Protein AF-A0A354UNT5-F1 (afdb_monomer_lite)

Foldseek 3Di:
DKWFFADADPQWTWTADPRDTDTAHEDPVLCPDPNRDFGGWTFDDDPRYTDGTDDFLFADVVVGHTNAQEDEAEAEPVVHDPVVVVVVVCCSCVVRVHHYDYHYPPPVPD

Structure (mmCIF, N/CA/C/O backbone):
data_AF-A0A354UNT5-F1
#
_entry.id   AF-A0A354UNT5-F1
#
loop_
_atom_site.group_PDB
_atom_site.id
_atom_site.type_symbol
_atom_site.label_atom_id
_atom_site.label_alt_id
_atom_site.label_comp_id
_atom_site.label_asym_id
_atom_site.label_entity_id
_atom_site.label_seq_id
_atom_site.pdbx_PDB_ins_code
_atom_site.Cartn_x
_atom_site.Cartn_y
_atom_site.Cartn_z
_atom_site.occupancy
_atom_site.B_iso_or_equiv
_atom_site.auth_seq_id
_atom_site.auth_comp_id
_atom_site.auth_asym_id
_atom_site.auth_atom_id
_atom_site.pdbx_PDB_model_num
ATOM 1 N N . MET A 1 1 ? -20.034 -1.924 11.633 1.00 88.25 1 MET A N 1
ATOM 2 C CA . MET A 1 1 ? -19.776 -2.170 10.201 1.00 88.25 1 MET A CA 1
ATOM 3 C C . MET A 1 1 ? -18.277 -2.128 9.944 1.00 88.25 1 MET A C 1
ATOM 5 O O . MET A 1 1 ? -17.639 -1.169 10.365 1.00 88.25 1 MET A O 1
ATOM 9 N N . LYS A 1 2 ? -17.720 -3.130 9.251 1.00 93.19 2 LYS A N 1
ATOM 10 C CA . LYS A 1 2 ? -16.297 -3.154 8.882 1.00 93.19 2 LYS A CA 1
ATOM 11 C C . LYS A 1 2 ? -16.055 -2.343 7.606 1.00 93.19 2 LYS A C 1
ATOM 13 O O . LYS A 1 2 ? -16.722 -2.585 6.602 1.00 93.19 2 LYS A O 1
ATOM 18 N N . CYS A 1 3 ? -15.091 -1.428 7.647 1.00 95.00 3 CYS A N 1
ATOM 19 C CA . CYS A 1 3 ? -14.726 -0.552 6.531 1.00 95.00 3 CYS A CA 1
ATOM 20 C C . CYS A 1 3 ? -13.201 -0.430 6.399 1.00 95.00 3 CYS A C 1
ATOM 22 O O . CYS A 1 3 ? -12.462 -0.832 7.299 1.00 95.00 3 CYS A O 1
ATOM 24 N N . VAL A 1 4 ? -12.733 0.164 5.300 1.00 96.12 4 VAL A N 1
ATOM 25 C CA . VAL A 1 4 ? -11.311 0.472 5.067 1.00 96.12 4 VAL A CA 1
ATOM 26 C C . VAL A 1 4 ? -11.115 1.976 4.961 1.00 96.12 4 VAL A C 1
ATOM 28 O O . VAL A 1 4 ? -11.888 2.654 4.291 1.00 96.12 4 VAL A O 1
ATOM 31 N N . VAL A 1 5 ? -10.078 2.509 5.599 1.00 95.69 5 VAL A N 1
ATOM 32 C CA . VAL A 1 5 ? -9.720 3.929 5.495 1.00 95.69 5 VAL A CA 1
ATOM 33 C C . VAL A 1 5 ? -9.019 4.194 4.163 1.00 95.69 5 VAL A C 1
ATOM 35 O O . VAL A 1 5 ? -7.940 3.660 3.917 1.00 95.69 5 VAL A O 1
ATOM 38 N N . THR A 1 6 ? -9.591 5.047 3.315 1.00 95.50 6 THR A N 1
ATOM 39 C CA . THR A 1 6 ? -9.042 5.380 1.988 1.00 95.50 6 THR A CA 1
ATOM 40 C C . THR A 1 6 ? -8.291 6.712 1.966 1.00 95.50 6 THR A C 1
ATOM 42 O O . THR A 1 6 ? -7.381 6.884 1.160 1.00 95.50 6 THR A O 1
ATOM 45 N N . ALA A 1 7 ? -8.602 7.634 2.882 1.00 93.38 7 ALA A N 1
ATOM 46 C CA . ALA A 1 7 ? -7.906 8.915 3.015 1.00 93.38 7 ALA A CA 1
ATOM 47 C C . ALA A 1 7 ? -7.988 9.477 4.443 1.00 93.38 7 ALA A C 1
ATOM 49 O O . ALA A 1 7 ? -8.887 9.139 5.218 1.00 93.38 7 ALA A O 1
ATOM 50 N N . VAL A 1 8 ? -7.059 10.376 4.781 1.00 90.50 8 VAL A N 1
ATOM 51 C CA . VAL A 1 8 ? -7.047 11.125 6.047 1.00 90.50 8 VAL A CA 1
ATOM 52 C C . VAL A 1 8 ? -6.892 12.607 5.735 1.00 90.50 8 VAL A C 1
ATOM 54 O O . VAL A 1 8 ? -5.862 13.028 5.216 1.00 90.50 8 VAL A O 1
ATOM 57 N N . GLU A 1 9 ? -7.905 13.402 6.069 1.00 89.25 9 GLU A N 1
ATOM 58 C CA . GLU A 1 9 ? -7.984 14.818 5.701 1.00 89.25 9 GLU A CA 1
ATOM 59 C C . GLU A 1 9 ? -8.495 15.639 6.886 1.00 89.25 9 GLU A C 1
ATOM 61 O O . GLU A 1 9 ? -9.569 15.372 7.426 1.00 89.25 9 GLU A O 1
ATOM 66 N N . GLY A 1 10 ? -7.724 16.637 7.333 1.00 81.38 10 GLY A N 1
ATOM 67 C CA . GLY A 1 10 ? -8.165 17.571 8.380 1.00 81.38 10 GLY A CA 1
ATOM 68 C C . GLY A 1 10 ? -8.630 16.909 9.690 1.00 81.38 10 GLY A C 1
ATOM 69 O O . GLY A 1 10 ? -9.520 17.429 10.359 1.00 81.38 10 GLY A O 1
ATOM 70 N N . GLY A 1 11 ? -8.089 15.736 10.044 1.00 81.12 11 GLY A N 1
ATOM 71 C CA . GLY A 1 11 ? -8.491 14.974 11.237 1.00 81.12 11 GLY A CA 1
ATOM 72 C C . GLY A 1 11 ? -9.807 14.190 11.102 1.00 81.12 11 GLY A C 1
ATOM 73 O O . GLY A 1 11 ? -10.291 13.635 12.098 1.00 81.12 11 GLY A O 1
ATOM 74 N N . LYS A 1 12 ? -10.377 14.137 9.892 1.00 88.50 12 LYS A N 1
ATOM 75 C CA . LYS A 1 12 ? -11.442 13.216 9.482 1.00 88.50 12 LYS A CA 1
ATOM 76 C C . LYS A 1 12 ? -10.855 12.076 8.651 1.00 88.50 12 LYS A C 1
ATOM 78 O O . LYS A 1 12 ? -9.780 12.199 8.064 1.00 88.50 12 LYS A O 1
ATOM 83 N N . TYR A 1 13 ? -11.587 10.972 8.605 1.00 92.94 13 TYR A N 1
ATOM 84 C CA . TYR A 1 13 ? -11.182 9.752 7.919 1.00 92.94 13 TYR A CA 1
ATOM 85 C C . TYR A 1 13 ? -12.199 9.445 6.833 1.00 92.94 13 TYR A C 1
ATOM 87 O O . TYR A 1 13 ? -13.394 9.371 7.122 1.00 92.94 13 TYR A O 1
ATOM 95 N N . LYS A 1 14 ? -11.737 9.279 5.597 1.00 94.81 14 LYS A N 1
ATOM 96 C CA . LYS A 1 14 ? -12.566 8.750 4.518 1.00 94.81 14 LYS A CA 1
ATOM 97 C C . LYS A 1 14 ? -12.553 7.233 4.621 1.00 94.81 14 LYS A C 1
ATOM 99 O O . LYS A 1 14 ? -11.475 6.643 4.697 1.00 94.81 14 LYS A O 1
ATOM 104 N N . VAL A 1 15 ? -13.726 6.619 4.678 1.00 95.12 15 VAL A N 1
ATOM 105 C CA . VAL A 1 15 ? -13.889 5.172 4.845 1.00 95.12 15 VAL A CA 1
ATOM 106 C C . VAL A 1 15 ? -14.754 4.612 3.727 1.00 95.12 15 VAL A C 1
ATOM 108 O O . VAL A 1 15 ? -15.757 5.223 3.370 1.00 95.12 15 VAL A O 1
ATOM 111 N N . LEU A 1 16 ? -14.366 3.451 3.205 1.00 95.31 16 LEU A N 1
ATOM 112 C CA . LEU A 1 16 ? -15.097 2.680 2.206 1.00 95.31 16 LEU A CA 1
ATOM 113 C C . LEU A 1 16 ? -15.702 1.437 2.871 1.00 95.31 16 LEU A C 1
ATOM 115 O O . LEU A 1 16 ? -14.970 0.608 3.421 1.00 95.31 16 LEU A O 1
ATOM 119 N N . GLY A 1 17 ? -17.027 1.301 2.814 1.00 88.38 17 GLY A N 1
ATOM 120 C CA . GLY A 1 17 ? -17.766 0.145 3.330 1.00 88.38 17 GLY A CA 1
ATOM 121 C C . GLY A 1 17 ? -19.000 -0.136 2.479 1.00 88.38 17 GLY A C 1
ATOM 122 O O . GLY A 1 17 ? -19.707 0.788 2.102 1.00 88.38 17 GLY A O 1
ATOM 123 N N . CYS A 1 18 ? -19.249 -1.403 2.131 1.00 77.62 18 CYS A N 1
ATOM 124 C CA . CYS A 1 18 ? -20.357 -1.808 1.245 1.00 77.62 18 CYS A CA 1
ATOM 125 C C . CYS A 1 18 ? -20.448 -1.039 -0.095 1.00 77.62 18 CYS A C 1
ATOM 127 O O . CYS A 1 18 ? -21.518 -0.967 -0.686 1.00 77.62 18 CYS A O 1
ATOM 129 N N . GLY A 1 19 ? -19.327 -0.505 -0.595 1.00 81.50 19 GLY A N 1
ATOM 130 C CA . GLY A 1 19 ? -19.262 0.233 -1.862 1.00 81.50 19 GLY A CA 1
ATOM 131 C C . GLY A 1 19 ? -19.519 1.739 -1.752 1.00 81.50 19 GLY A C 1
ATOM 132 O O . GLY A 1 19 ? -19.391 2.434 -2.755 1.00 81.50 19 GLY A O 1
ATOM 133 N N . GLU A 1 20 ? -19.819 2.255 -0.560 1.00 85.94 20 GLU A N 1
ATOM 134 C CA . GLU A 1 20 ? -20.016 3.686 -0.324 1.00 85.94 20 GLU A CA 1
ATOM 135 C C . GLU A 1 20 ? -18.822 4.296 0.413 1.00 85.94 20 GLU A C 1
ATOM 137 O O . GLU A 1 20 ? -18.261 3.694 1.335 1.00 85.94 20 GLU A O 1
ATOM 142 N N . GLU A 1 21 ? -18.443 5.512 0.012 1.00 89.81 21 GLU A N 1
ATOM 143 C CA . GLU A 1 21 ? -17.429 6.302 0.702 1.00 89.81 21 GLU A CA 1
ATOM 144 C C . GLU A 1 21 ? -18.071 7.415 1.525 1.00 89.81 21 GLU A C 1
ATOM 146 O O . GLU A 1 21 ? -18.864 8.209 1.019 1.00 89.81 21 GLU A O 1
ATOM 151 N N . LEU A 1 22 ? -17.664 7.529 2.787 1.00 90.31 22 LEU A N 1
ATOM 152 C CA . LEU A 1 22 ? -18.109 8.602 3.668 1.00 90.31 22 LEU A CA 1
ATOM 153 C C . LEU A 1 22 ? -16.957 9.157 4.504 1.00 90.31 22 LEU A C 1
ATOM 155 O O . LEU A 1 22 ? -15.987 8.466 4.811 1.00 90.31 22 LEU A O 1
ATOM 159 N N . PHE A 1 23 ? -17.073 10.425 4.892 1.00 91.81 23 PHE A N 1
ATOM 160 C CA . PHE A 1 23 ? -16.158 11.040 5.847 1.00 91.81 23 PHE A CA 1
ATOM 161 C C . PHE A 1 23 ? -16.698 10.897 7.262 1.00 91.81 23 PHE A C 1
ATOM 163 O O . PHE A 1 23 ? -17.796 11.357 7.572 1.00 91.81 23 PHE A O 1
ATOM 170 N N . VAL A 1 24 ? -15.886 10.315 8.136 1.00 91.94 24 VAL A N 1
ATOM 171 C CA . VAL A 1 24 ? -16.244 10.032 9.524 1.00 91.94 24 VAL A CA 1
ATOM 172 C C . VAL A 1 24 ? -15.223 10.606 10.489 1.00 91.94 24 VAL A C 1
ATOM 174 O O . VAL A 1 24 ? -14.080 10.923 10.146 1.00 91.94 24 VAL A O 1
ATOM 177 N N . SER A 1 25 ? -15.653 10.745 11.738 1.00 90.81 25 SER A N 1
ATOM 178 C CA . SER A 1 25 ? -14.751 11.027 12.848 1.00 90.81 25 SER A CA 1
ATOM 179 C C . SER A 1 25 ? -14.361 9.728 13.558 1.00 90.81 25 SER A C 1
ATOM 181 O O . SER A 1 25 ? -14.903 8.662 13.278 1.00 90.81 25 SER A O 1
ATOM 183 N N . ALA A 1 26 ? -13.415 9.808 14.488 1.00 89.19 26 ALA A N 1
ATOM 184 C CA . ALA A 1 26 ? -13.044 8.696 15.359 1.00 89.19 26 ALA A CA 1
ATOM 185 C C . ALA A 1 26 ? -13.236 9.082 16.826 1.00 89.19 26 ALA A C 1
ATOM 187 O O . ALA A 1 26 ? -13.155 10.268 17.171 1.00 89.19 26 ALA A O 1
ATOM 188 N N . LYS A 1 27 ? -13.427 8.088 17.700 1.00 84.81 27 LYS A N 1
ATOM 189 C CA . LYS A 1 27 ? -13.418 8.314 19.152 1.00 84.81 27 LYS A CA 1
ATOM 190 C C . LYS A 1 27 ? -12.098 8.963 19.589 1.00 84.81 27 LYS A C 1
ATOM 192 O O . LYS A 1 27 ? -11.030 8.644 19.068 1.00 84.81 27 LYS A O 1
ATOM 197 N N . GLY A 1 28 ? -12.165 9.891 20.548 1.00 77.44 28 GLY A N 1
ATOM 198 C CA . GLY A 1 28 ? -11.023 10.735 20.934 1.00 77.44 28 GLY A CA 1
ATOM 199 C C . GLY A 1 28 ? -9.775 9.950 21.350 1.00 77.44 28 GLY A C 1
ATOM 200 O O . GLY A 1 28 ? -8.665 10.305 20.967 1.00 77.44 28 GLY A O 1
ATOM 201 N N . ASN A 1 29 ? -9.950 8.822 22.039 1.00 79.56 29 ASN A N 1
ATOM 202 C CA . ASN A 1 29 ? -8.851 7.936 22.432 1.00 79.56 29 ASN A CA 1
ATOM 203 C C . ASN A 1 29 ? -8.102 7.316 21.234 1.00 79.56 29 ASN A C 1
ATOM 205 O O . ASN A 1 29 ? -6.896 7.105 21.325 1.00 79.56 29 ASN A O 1
ATOM 209 N N . LEU A 1 30 ? -8.777 7.059 20.108 1.00 79.00 30 LEU A N 1
ATOM 210 C CA . LEU A 1 30 ? -8.156 6.550 18.878 1.00 79.00 30 LEU A CA 1
ATOM 211 C C . LEU A 1 30 ? -7.376 7.628 18.118 1.00 79.00 30 LEU A C 1
ATOM 213 O O . LEU A 1 30 ? -6.460 7.304 17.369 1.00 79.00 30 LEU A O 1
ATOM 217 N N . LYS A 1 31 ? -7.705 8.908 18.326 1.00 71.31 31 LYS A N 1
ATOM 218 C CA . LYS A 1 31 ? -6.978 10.033 17.718 1.00 71.31 31 LYS A CA 1
ATOM 219 C C . LYS A 1 31 ? -5.635 10.316 18.400 1.00 71.31 31 LYS A C 1
ATOM 221 O O . LYS A 1 31 ? -4.745 10.860 17.762 1.00 71.31 31 LYS A O 1
ATOM 226 N N . ILE A 1 32 ? -5.512 9.980 19.687 1.00 66.06 32 ILE A N 1
ATOM 227 C CA . ILE A 1 32 ? -4.387 10.387 20.549 1.00 66.06 32 ILE A CA 1
ATOM 228 C C . ILE A 1 32 ? -3.356 9.259 20.731 1.00 66.06 32 ILE A C 1
ATOM 230 O O . ILE A 1 32 ? -2.194 9.524 21.028 1.00 66.06 32 ILE A O 1
ATOM 234 N N . LYS A 1 33 ? -3.748 7.990 20.556 1.00 67.56 33 LYS A N 1
ATOM 235 C CA . LYS A 1 33 ? -2.828 6.854 20.722 1.00 67.56 33 LYS A CA 1
ATOM 236 C C . LYS A 1 33 ? -1.665 6.897 19.716 1.00 67.56 33 LYS A C 1
ATOM 238 O O . LYS A 1 33 ? -1.854 7.233 18.547 1.00 67.56 33 LYS A O 1
ATOM 243 N N . ASN A 1 34 ? -0.481 6.468 20.177 1.00 47.75 34 ASN A N 1
ATOM 244 C CA . ASN A 1 34 ? 0.704 6.163 19.361 1.00 47.75 34 ASN A CA 1
ATOM 245 C C . ASN A 1 34 ? 0.365 5.043 18.362 1.00 47.75 34 ASN A C 1
ATOM 247 O O . ASN A 1 34 ? 0.548 3.863 18.638 1.00 47.75 34 ASN A O 1
ATOM 251 N N . GLY A 1 35 ? -0.239 5.424 17.241 1.00 57.97 35 GLY A N 1
ATOM 252 C CA . GLY A 1 35 ? -0.898 4.502 16.316 1.00 57.97 35 GLY A CA 1
ATOM 253 C C . GLY A 1 35 ? -2.165 5.093 15.703 1.00 57.97 35 GLY A C 1
ATOM 254 O O . GLY A 1 35 ? -3.112 4.349 15.474 1.00 57.97 35 GLY A O 1
ATOM 255 N N . ALA A 1 36 ? -2.192 6.414 15.469 1.00 82.75 36 ALA A N 1
ATOM 256 C CA . ALA A 1 36 ? -3.296 7.101 14.803 1.00 82.75 36 ALA A CA 1
ATOM 257 C C . ALA A 1 36 ? -3.749 6.329 13.557 1.00 82.75 36 ALA A C 1
ATOM 259 O O . ALA A 1 36 ? -2.916 5.734 12.868 1.00 82.75 36 ALA A O 1
ATOM 260 N N . ILE A 1 37 ? -5.052 6.364 13.288 1.00 90.88 37 ILE A N 1
ATOM 261 C CA . ILE A 1 37 ? -5.678 5.718 12.133 1.00 90.88 37 ILE A CA 1
ATOM 262 C C . ILE A 1 37 ? -4.954 6.150 10.850 1.00 90.88 37 ILE A C 1
ATOM 264 O O . ILE A 1 37 ? -4.715 7.342 10.627 1.00 90.88 37 ILE A O 1
ATOM 268 N N . LYS A 1 38 ? -4.570 5.174 10.031 1.00 93.06 38 LYS A N 1
ATOM 269 C CA . LYS A 1 38 ? -3.813 5.343 8.789 1.00 93.06 38 LYS A CA 1
ATOM 270 C C . LYS A 1 38 ? -4.644 4.916 7.592 1.00 93.06 38 LYS A C 1
ATOM 272 O O . LYS A 1 38 ? -5.605 4.164 7.718 1.00 93.06 38 LYS A O 1
ATOM 277 N N . VAL A 1 39 ? -4.236 5.377 6.415 1.00 94.69 39 VAL A N 1
ATOM 278 C CA . VAL A 1 39 ? -4.760 4.844 5.155 1.00 94.69 39 VAL A CA 1
ATOM 279 C C . VAL A 1 39 ? -4.467 3.344 5.093 1.00 94.69 39 VAL A C 1
ATOM 281 O O . VAL A 1 39 ? -3.386 2.906 5.489 1.00 94.69 39 VAL A O 1
ATOM 284 N N . GLY A 1 40 ? -5.446 2.572 4.630 1.00 95.75 40 GLY A N 1
ATOM 285 C CA . GLY A 1 40 ? -5.414 1.115 4.581 1.00 95.75 40 GLY A CA 1
ATOM 286 C C . GLY A 1 40 ? -5.811 0.427 5.888 1.00 95.75 40 GLY A C 1
ATOM 287 O O . GLY A 1 40 ? -5.971 -0.791 5.894 1.00 95.75 40 GLY A O 1
ATOM 288 N N . ASP A 1 41 ? -6.023 1.157 6.991 1.00 95.44 41 ASP A N 1
ATOM 289 C CA . ASP A 1 41 ? -6.539 0.538 8.213 1.00 95.44 41 ASP A CA 1
ATOM 290 C C . ASP A 1 41 ? -7.936 -0.040 7.976 1.00 95.44 41 ASP A C 1
ATOM 292 O O . ASP A 1 41 ? -8.843 0.636 7.482 1.00 95.44 41 ASP A O 1
ATOM 296 N N . GLU A 1 42 ? -8.111 -1.293 8.386 1.00 96.00 42 GLU A N 1
ATOM 297 C CA . GLU A 1 42 ? -9.429 -1.879 8.569 1.00 96.00 42 GLU A CA 1
ATOM 298 C C . GLU A 1 42 ? -9.992 -1.352 9.893 1.00 96.00 42 GLU A C 1
ATOM 300 O O . GLU A 1 42 ? -9.336 -1.420 10.938 1.00 96.00 42 GLU A O 1
ATOM 305 N N . VAL A 1 43 ? -11.216 -0.829 9.871 1.00 94.94 43 VAL A N 1
ATOM 306 C CA . VAL A 1 43 ? -11.836 -0.164 11.024 1.00 94.94 43 VAL A CA 1
ATOM 307 C C . VAL A 1 43 ? -13.264 -0.630 11.259 1.00 94.94 43 VAL A C 1
ATOM 309 O O . VAL A 1 43 ? -13.956 -1.063 10.337 1.00 94.94 43 VAL A O 1
ATOM 312 N N . GLU A 1 44 ? -13.710 -0.514 12.508 1.00 94.50 44 GLU A N 1
ATOM 313 C CA . GLU A 1 44 ? -15.105 -0.718 12.893 1.00 94.50 44 GLU A CA 1
ATOM 314 C C . GLU A 1 44 ? -15.823 0.629 12.997 1.00 94.50 44 GLU A C 1
ATOM 316 O O . GLU A 1 44 ? -15.360 1.547 13.682 1.00 94.50 44 GLU A O 1
ATOM 321 N N . LEU A 1 45 ? -16.977 0.726 12.344 1.00 92.88 45 LEU A N 1
ATOM 322 C CA . LEU A 1 45 ? -17.885 1.865 12.395 1.00 92.88 45 LEU A CA 1
ATOM 323 C C . LEU A 1 45 ? -19.160 1.541 13.164 1.00 92.88 45 LEU A C 1
ATOM 325 O O . LEU A 1 45 ? -19.842 0.560 12.864 1.00 92.88 45 LEU A O 1
ATOM 329 N N . SER A 1 46 ? -19.498 2.422 14.105 1.00 91.44 46 SER A N 1
ATOM 330 C CA . SER A 1 46 ? -20.785 2.469 14.806 1.00 91.44 46 SER A CA 1
ATOM 331 C C . SER A 1 46 ? -21.257 3.914 14.835 1.00 91.44 46 SER A C 1
ATOM 333 O O . SER A 1 46 ? -20.467 4.802 15.159 1.00 91.44 46 SER A O 1
ATOM 335 N N . ASP A 1 47 ? -22.518 4.151 14.477 1.00 89.25 47 ASP A N 1
ATOM 336 C CA . ASP A 1 47 ? -23.171 5.466 14.588 1.00 89.25 47 ASP A CA 1
ATOM 337 C C . ASP A 1 47 ? -22.388 6.611 13.911 1.00 89.25 47 ASP A C 1
ATOM 339 O O . ASP A 1 47 ? -22.274 7.718 14.433 1.00 89.25 47 ASP A O 1
ATOM 343 N N . GLY A 1 48 ? -21.786 6.330 12.747 1.00 87.19 48 GLY A N 1
ATOM 344 C CA . GLY A 1 48 ? -21.022 7.314 11.966 1.00 87.19 48 GLY A CA 1
ATOM 345 C C . GLY A 1 48 ? -19.646 7.678 12.542 1.00 87.19 48 GLY A C 1
ATOM 346 O O . GLY A 1 48 ? -19.037 8.664 12.115 1.00 87.19 48 GLY A O 1
ATOM 347 N N . VAL A 1 49 ? -19.135 6.902 13.503 1.00 91.56 49 VAL A N 1
ATOM 348 C CA . VAL A 1 49 ? -17.834 7.130 14.145 1.00 91.56 49 VAL A CA 1
ATOM 349 C C . VAL A 1 49 ? -16.995 5.853 14.135 1.00 91.56 49 VAL A C 1
ATOM 351 O O . VAL A 1 49 ? -17.493 4.757 14.390 1.00 91.56 49 VAL A O 1
ATOM 354 N N . ILE A 1 50 ? -15.692 5.992 13.884 1.00 93.06 50 ILE A N 1
ATOM 355 C CA . ILE A 1 50 ? -14.730 4.896 14.036 1.00 93.06 50 ILE A CA 1
ATOM 356 C C . ILE A 1 50 ? -14.579 4.571 15.523 1.00 93.06 50 ILE A C 1
ATOM 358 O O . ILE A 1 50 ? -14.175 5.421 16.330 1.00 93.06 50 ILE A O 1
ATOM 362 N N . THR A 1 51 ? -14.898 3.331 15.882 1.00 93.06 51 THR A N 1
ATOM 363 C CA . THR A 1 51 ? -14.889 2.836 17.263 1.00 93.06 51 THR A CA 1
ATOM 364 C C . THR A 1 51 ? -13.740 1.885 17.554 1.00 93.06 51 THR A C 1
ATOM 366 O O . THR A 1 51 ? -13.350 1.778 18.718 1.00 93.06 51 THR A O 1
ATOM 369 N N . ASN A 1 52 ? -13.174 1.249 16.526 1.00 92.38 52 ASN A N 1
ATOM 370 C CA . ASN A 1 52 ? -12.023 0.363 16.648 1.00 92.38 52 ASN A CA 1
ATOM 371 C C . ASN A 1 52 ? -11.166 0.360 15.372 1.00 92.38 52 ASN A C 1
ATOM 373 O O . ASN A 1 52 ? -11.667 0.644 14.284 1.00 92.38 52 ASN A O 1
ATOM 377 N N . VAL A 1 53 ? -9.893 -0.004 15.518 1.00 93.69 53 VAL A N 1
ATOM 378 C CA . VAL A 1 53 ? -8.961 -0.288 14.418 1.00 93.69 53 VAL A CA 1
ATOM 379 C C . VAL A 1 53 ? -8.515 -1.736 14.573 1.00 93.69 53 VAL A C 1
ATOM 381 O O . VAL A 1 53 ? -8.105 -2.133 15.664 1.00 93.69 53 VAL A O 1
ATOM 384 N N . TYR A 1 54 ? -8.639 -2.530 13.515 1.00 94.81 54 TYR A N 1
ATOM 385 C CA . TYR A 1 54 ? -8.218 -3.928 13.526 1.00 94.81 54 TYR A CA 1
ATOM 386 C C . TYR A 1 54 ? -6.687 -4.044 13.437 1.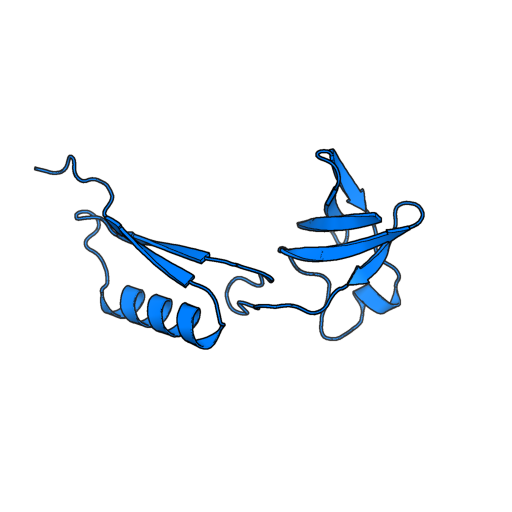00 94.81 54 TYR A C 1
ATOM 388 O O . TYR A 1 54 ? -5.992 -3.103 13.049 1.00 94.81 54 TYR A O 1
ATOM 396 N N . GLU A 1 55 ? -6.152 -5.203 13.824 1.00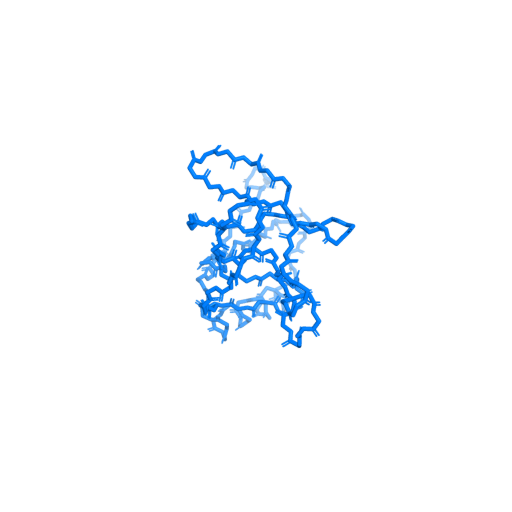 93.94 55 GLU A N 1
ATOM 397 C CA . GLU A 1 55 ? -4.716 -5.476 13.741 1.00 93.94 55 GLU A CA 1
ATOM 398 C C . GLU A 1 55 ? -4.213 -5.369 12.293 1.00 93.94 55 GLU A C 1
ATOM 400 O O . GLU A 1 55 ? -4.845 -5.857 11.354 1.00 93.94 55 GLU A O 1
ATOM 405 N N . ARG A 1 56 ? -3.065 -4.709 12.114 1.00 94.69 56 ARG A N 1
ATOM 406 C CA . ARG A 1 56 ? -2.457 -4.505 10.798 1.00 94.69 56 ARG A CA 1
ATOM 407 C C . ARG A 1 56 ? -1.679 -5.744 10.385 1.00 94.69 56 ARG A C 1
ATOM 409 O O . ARG A 1 56 ? -0.800 -6.185 11.117 1.00 94.69 56 ARG A O 1
ATOM 416 N N . LYS A 1 57 ? -1.925 -6.230 9.170 1.00 95.00 57 LYS A N 1
ATOM 417 C CA . LYS A 1 57 ? -1.131 -7.307 8.556 1.00 95.00 57 LYS A CA 1
ATOM 418 C C . LYS A 1 57 ? 0.248 -6.807 8.133 1.00 95.00 57 LYS A C 1
ATOM 420 O O . LYS A 1 57 ? 1.243 -7.497 8.309 1.00 95.00 57 LYS A O 1
ATOM 425 N N . THR A 1 58 ? 0.294 -5.597 7.578 1.00 95.50 58 THR A N 1
ATOM 426 C CA . THR A 1 58 ? 1.517 -4.928 7.122 1.00 95.50 58 THR A CA 1
ATOM 427 C C . THR A 1 58 ? 1.440 -3.438 7.452 1.00 95.50 58 THR A C 1
ATOM 429 O O . THR A 1 58 ? 0.352 -2.864 7.568 1.00 95.50 58 THR A O 1
ATOM 432 N N . PHE A 1 59 ? 2.589 -2.785 7.620 1.00 94.69 59 PHE A N 1
ATOM 433 C CA . PHE A 1 59 ? 2.647 -1.333 7.781 1.00 94.69 59 PHE A CA 1
ATOM 434 C C . PHE A 1 59 ? 3.918 -0.768 7.159 1.00 94.69 59 PHE A C 1
ATOM 436 O O . PHE A 1 59 ? 5.022 -1.129 7.556 1.00 94.69 59 PHE A O 1
ATOM 443 N N . PHE A 1 60 ? 3.748 0.150 6.212 1.00 93.88 60 PHE A N 1
ATOM 444 C CA . PHE A 1 60 ? 4.831 0.818 5.508 1.00 93.88 60 PHE A CA 1
ATOM 445 C C . PHE A 1 60 ? 5.051 2.211 6.104 1.00 93.88 60 PHE A C 1
ATOM 447 O O . PHE A 1 60 ? 4.330 3.148 5.752 1.00 93.88 60 PHE A O 1
ATOM 454 N N . PRO A 1 61 ? 6.051 2.401 6.983 1.00 89.56 61 PRO A N 1
ATOM 455 C CA . PRO A 1 61 ? 6.206 3.643 7.737 1.00 89.56 61 PRO A CA 1
ATOM 456 C C . PRO A 1 61 ? 6.592 4.836 6.855 1.00 89.56 61 PRO A C 1
ATOM 458 O O . PRO A 1 61 ? 6.184 5.957 7.140 1.00 89.56 61 PRO A O 1
ATOM 461 N N . ARG A 1 62 ? 7.336 4.605 5.763 1.00 85.81 62 ARG A N 1
ATOM 462 C CA . ARG A 1 62 ? 7.825 5.675 4.876 1.00 85.81 62 ARG A CA 1
ATOM 463 C C . ARG A 1 62 ? 6.707 6.358 4.083 1.00 85.81 62 ARG A C 1
ATOM 465 O O . ARG A 1 62 ? 6.761 7.565 3.888 1.00 85.81 62 ARG A O 1
ATOM 472 N N . ILE A 1 63 ? 5.716 5.589 3.638 1.00 86.38 63 ILE A N 1
ATOM 473 C CA . ILE A 1 63 ? 4.509 6.106 2.965 1.00 86.38 63 ILE A CA 1
ATOM 474 C C . ILE A 1 63 ? 3.337 6.279 3.935 1.00 86.38 63 ILE A C 1
ATOM 476 O O . ILE A 1 63 ? 2.350 6.921 3.595 1.00 86.38 63 ILE A O 1
ATOM 480 N N . ASN A 1 64 ? 3.465 5.746 5.155 1.00 89.62 64 ASN A N 1
ATOM 481 C CA . ASN A 1 64 ? 2.480 5.812 6.227 1.00 89.62 64 ASN A CA 1
ATOM 482 C C . ASN A 1 64 ? 1.131 5.151 5.851 1.00 89.62 64 ASN A C 1
ATOM 484 O O . ASN A 1 64 ? 0.062 5.706 6.108 1.00 89.62 64 ASN A O 1
ATOM 488 N N . VAL A 1 65 ? 1.200 3.946 5.269 1.00 93.81 65 VAL A N 1
ATOM 489 C CA . VAL A 1 65 ? 0.046 3.142 4.811 1.00 93.81 65 VAL A CA 1
ATOM 490 C C . VAL A 1 65 ? 0.084 1.742 5.434 1.00 93.81 65 VAL A C 1
ATOM 492 O O . VAL A 1 65 ? 1.155 1.145 5.566 1.00 93.81 65 VAL A O 1
ATOM 495 N N . ALA A 1 66 ? -1.076 1.227 5.837 1.00 95.44 66 ALA A N 1
ATOM 496 C CA . ALA A 1 66 ? -1.262 -0.103 6.416 1.00 95.44 66 ALA A CA 1
ATOM 497 C C . ALA A 1 66 ? -1.899 -1.088 5.420 1.00 95.44 66 ALA A C 1
ATOM 499 O O . ALA A 1 66 ? -2.494 -0.673 4.431 1.00 95.44 66 ALA A O 1
ATOM 500 N N . ASN A 1 67 ? -1.794 -2.387 5.713 1.00 96.12 67 ASN A N 1
ATOM 501 C CA . ASN A 1 67 ? -2.495 -3.476 5.017 1.00 96.12 67 ASN A CA 1
ATOM 502 C C . ASN A 1 67 ? -2.307 -3.484 3.491 1.00 96.12 67 ASN A C 1
ATOM 504 O O . ASN A 1 67 ? -3.239 -3.723 2.730 1.00 96.12 67 ASN A O 1
ATOM 508 N N . ILE A 1 68 ? -1.080 -3.234 3.041 1.00 95.25 68 ILE A N 1
ATOM 509 C CA . ILE A 1 68 ? -0.704 -3.381 1.637 1.00 95.25 68 ILE A CA 1
ATOM 510 C C . ILE A 1 68 ? -0.430 -4.859 1.353 1.00 95.25 68 ILE A C 1
ATOM 512 O O . ILE A 1 68 ? 0.558 -5.416 1.842 1.00 95.25 68 ILE A O 1
ATOM 516 N N . ASP A 1 69 ? -1.271 -5.473 0.521 1.00 95.06 69 ASP A N 1
ATOM 517 C CA . ASP A 1 69 ? -1.107 -6.863 0.078 1.00 95.06 69 ASP A CA 1
ATOM 518 C C . ASP A 1 69 ? 0.024 -7.018 -0.946 1.00 95.06 69 ASP A C 1
ATOM 520 O O . ASP A 1 69 ? 0.782 -7.991 -0.916 1.00 95.06 69 ASP A O 1
ATOM 524 N N . CYS A 1 70 ? 0.160 -6.046 -1.852 1.00 95.06 70 CYS A N 1
ATOM 525 C CA . CYS A 1 70 ? 1.198 -6.056 -2.871 1.00 95.06 70 CYS A CA 1
ATOM 526 C C . CYS A 1 70 ? 1.723 -4.666 -3.226 1.00 95.06 70 CYS A C 1
ATOM 528 O O . CYS A 1 70 ? 1.012 -3.666 -3.133 1.00 95.06 70 CYS A O 1
ATOM 530 N N . VAL A 1 71 ? 2.972 -4.627 -3.685 1.00 95.62 71 VAL A N 1
ATOM 531 C CA . VAL A 1 71 ? 3.631 -3.419 -4.185 1.00 95.62 71 VAL A CA 1
ATOM 532 C C . VAL A 1 71 ? 4.069 -3.671 -5.616 1.00 95.62 71 VAL A C 1
ATOM 534 O O . VAL A 1 71 ? 4.858 -4.578 -5.879 1.00 95.62 71 VAL A O 1
ATOM 537 N N . ASN A 1 72 ? 3.569 -2.854 -6.539 1.00 97.06 72 ASN A N 1
ATOM 538 C CA . ASN A 1 72 ? 4.001 -2.894 -7.925 1.00 97.06 72 ASN A CA 1
ATOM 539 C C . ASN A 1 72 ? 5.120 -1.871 -8.160 1.00 97.06 72 ASN A C 1
ATOM 541 O O . ASN A 1 72 ? 4.882 -0.664 -8.147 1.00 97.06 72 ASN A O 1
ATOM 545 N N . ILE A 1 73 ? 6.342 -2.356 -8.348 1.00 97.06 73 ILE A N 1
ATOM 546 C CA . ILE A 1 73 ? 7.527 -1.549 -8.619 1.00 97.06 73 ILE A CA 1
ATOM 547 C C . ILE A 1 73 ? 7.638 -1.410 -10.134 1.00 97.06 73 ILE A C 1
ATOM 549 O O . ILE A 1 73 ? 7.982 -2.357 -10.844 1.00 97.06 73 ILE A O 1
ATOM 553 N N . VAL A 1 74 ? 7.301 -0.224 -10.630 1.00 97.44 74 VAL A N 1
ATOM 554 C CA . VAL A 1 74 ? 7.298 0.062 -12.064 1.00 97.44 74 VAL A CA 1
ATOM 555 C C . VAL A 1 74 ? 8.666 0.590 -12.482 1.00 97.44 74 VAL A C 1
ATOM 557 O O . VAL A 1 74 ? 9.133 1.594 -11.946 1.00 97.44 74 VAL A O 1
ATOM 560 N N . ILE A 1 75 ? 9.288 -0.074 -13.452 1.00 97.56 75 ILE A N 1
ATOM 561 C CA . ILE A 1 75 ? 10.543 0.341 -14.085 1.00 97.56 75 ILE A CA 1
ATOM 562 C C . ILE A 1 75 ? 10.305 0.615 -15.571 1.00 97.56 75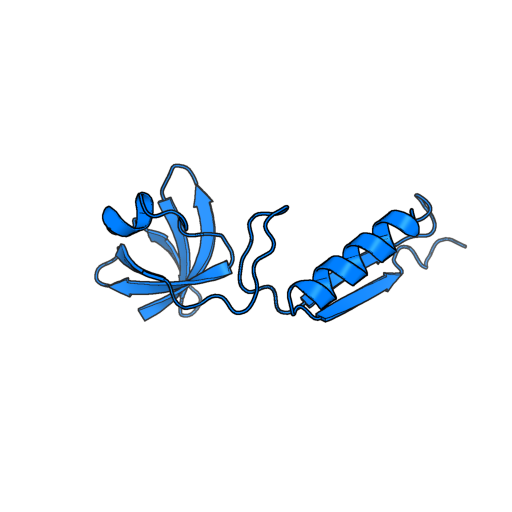 ILE A C 1
ATOM 564 O O . ILE A 1 75 ? 9.356 0.098 -16.155 1.00 97.56 75 ILE A O 1
ATOM 568 N N . ALA A 1 76 ? 11.144 1.437 -16.192 1.00 97.12 76 ALA A N 1
ATOM 569 C CA . ALA A 1 76 ? 11.044 1.779 -17.609 1.00 97.12 76 ALA A CA 1
ATOM 570 C C . ALA A 1 76 ? 12.448 1.989 -18.200 1.00 97.12 76 ALA A C 1
ATOM 572 O O . ALA A 1 76 ? 13.368 2.274 -17.437 1.00 97.12 76 ALA A O 1
ATOM 573 N N . PRO A 1 77 ? 12.636 1.871 -19.527 1.00 94.62 77 PRO A N 1
ATOM 574 C CA . PRO A 1 77 ? 13.905 2.217 -20.170 1.00 94.62 77 PRO A CA 1
ATOM 575 C C . PRO A 1 77 ? 14.256 3.703 -20.008 1.00 94.62 77 PRO A C 1
ATOM 577 O O . PRO A 1 77 ? 15.427 4.028 -19.852 1.00 94.62 77 PRO A O 1
ATOM 580 N N . GLU A 1 78 ? 13.248 4.584 -19.992 1.00 95.00 78 GLU A N 1
ATOM 581 C CA . GLU A 1 78 ? 13.413 6.033 -19.841 1.00 95.00 78 GLU A CA 1
ATOM 582 C C . GLU A 1 78 ? 12.381 6.610 -18.837 1.00 95.00 78 GLU A C 1
ATOM 584 O O . GLU A 1 78 ? 11.168 6.477 -19.061 1.00 95.00 78 GLU A O 1
ATOM 589 N N . PRO A 1 79 ? 12.801 7.282 -17.746 1.00 93.69 79 PRO A N 1
ATOM 590 C CA . PRO A 1 79 ? 14.186 7.334 -17.282 1.00 93.69 79 PRO A CA 1
ATOM 591 C C . PRO A 1 79 ? 14.678 5.930 -16.913 1.00 93.69 79 PRO A C 1
ATOM 593 O O . PRO A 1 79 ? 13.895 5.114 -16.420 1.00 93.69 79 PRO A O 1
ATOM 596 N N . ALA A 1 80 ? 15.967 5.674 -17.140 1.00 95.25 80 ALA A N 1
ATOM 597 C CA . ALA A 1 80 ? 16.573 4.392 -16.806 1.00 95.25 80 ALA A CA 1
ATOM 598 C C . ALA A 1 80 ? 16.387 4.064 -15.309 1.00 95.25 80 ALA A C 1
ATOM 600 O O . ALA A 1 80 ? 16.481 4.967 -14.468 1.00 95.25 80 ALA A O 1
ATOM 601 N N . PRO A 1 81 ? 16.135 2.794 -14.940 1.00 96.81 81 PRO A N 1
ATOM 602 C CA . PRO A 1 81 ? 15.853 2.443 -13.556 1.00 96.81 81 PRO A CA 1
ATOM 603 C C . PRO A 1 81 ? 17.100 2.583 -12.681 1.00 96.81 81 PRO A C 1
ATOM 605 O O . PRO A 1 81 ? 18.180 2.112 -13.039 1.00 96.81 81 PRO A O 1
ATOM 608 N N . ASP A 1 82 ? 16.933 3.136 -11.481 1.00 97.88 82 ASP A N 1
ATOM 609 C CA . ASP A 1 82 ? 17.917 2.980 -10.409 1.00 97.88 82 ASP A CA 1
ATOM 610 C C . ASP A 1 82 ? 17.711 1.608 -9.752 1.00 97.88 82 ASP A C 1
ATOM 612 O O . ASP A 1 82 ? 16.859 1.433 -8.875 1.00 97.88 82 ASP A O 1
ATOM 616 N N . TYR A 1 83 ? 18.483 0.614 -10.192 1.00 97.56 83 TYR A N 1
ATOM 617 C CA . TYR A 1 83 ? 18.368 -0.754 -9.683 1.00 97.56 83 TYR A CA 1
ATOM 618 C C . TYR A 1 83 ? 18.675 -0.871 -8.184 1.00 97.56 83 TYR A C 1
ATOM 620 O O . TYR A 1 83 ? 18.071 -1.700 -7.507 1.00 97.56 83 TYR A O 1
ATOM 628 N N . LEU A 1 84 ? 19.519 0.002 -7.622 1.00 98.00 84 LEU A N 1
ATOM 629 C CA . LEU A 1 84 ? 19.773 0.010 -6.181 1.00 98.00 84 LEU A CA 1
ATOM 630 C C . LEU A 1 84 ? 18.529 0.466 -5.404 1.00 98.00 84 LEU A C 1
ATOM 632 O O . LEU A 1 84 ? 18.253 -0.032 -4.309 1.00 98.00 84 LEU A O 1
ATOM 636 N N . LEU A 1 85 ? 17.771 1.422 -5.947 1.00 95.94 85 LEU A N 1
ATOM 637 C CA . LEU A 1 85 ? 16.486 1.815 -5.373 1.00 95.94 85 LEU A CA 1
ATOM 638 C C . LEU A 1 85 ? 15.457 0.684 -5.488 1.00 95.94 85 LEU A C 1
ATOM 640 O O . LEU A 1 85 ? 14.755 0.415 -4.511 1.00 95.94 85 LEU A O 1
ATOM 644 N N . VAL A 1 86 ? 15.399 0.008 -6.638 1.00 97.75 86 VAL A N 1
ATOM 645 C CA . VAL A 1 86 ? 14.514 -1.148 -6.861 1.00 97.75 86 VAL A CA 1
ATOM 646 C C . VAL A 1 86 ? 14.785 -2.245 -5.829 1.00 97.75 86 VAL A C 1
ATOM 648 O O . VAL A 1 86 ? 13.851 -2.689 -5.161 1.00 97.75 86 VAL A O 1
ATOM 651 N N . ASP A 1 87 ? 16.048 -2.610 -5.604 1.00 97.69 87 ASP A N 1
ATOM 652 C CA . ASP A 1 87 ? 16.427 -3.622 -4.611 1.00 97.69 87 ASP A CA 1
ATOM 653 C C . ASP A 1 87 ? 16.001 -3.233 -3.192 1.00 97.69 87 ASP A C 1
ATOM 655 O O . ASP A 1 87 ? 15.443 -4.045 -2.450 1.00 97.69 87 ASP A O 1
ATOM 659 N N . LYS A 1 88 ? 16.186 -1.963 -2.809 1.00 95.88 88 LYS A N 1
ATOM 660 C CA . LYS A 1 88 ? 15.720 -1.460 -1.506 1.00 95.88 88 LYS A CA 1
ATOM 661 C C . LYS A 1 88 ? 14.206 -1.586 -1.361 1.00 95.88 88 LYS A C 1
ATOM 663 O O . LYS A 1 88 ? 13.734 -1.941 -0.282 1.00 95.88 88 LYS A O 1
ATOM 668 N N . MET A 1 89 ? 13.447 -1.311 -2.422 1.00 95.06 89 MET A N 1
ATOM 669 C CA . MET A 1 89 ? 11.990 -1.472 -2.417 1.00 95.06 89 MET A CA 1
ATOM 670 C C . MET A 1 89 ? 11.587 -2.945 -2.297 1.00 95.06 89 MET A C 1
ATOM 672 O O . MET A 1 89 ? 10.701 -3.260 -1.505 1.00 95.06 89 MET A O 1
ATOM 676 N N . LEU A 1 90 ? 12.258 -3.851 -3.014 1.00 96.75 90 LEU A N 1
ATOM 677 C CA . LEU A 1 90 ? 12.023 -5.295 -2.914 1.00 96.75 90 LEU A CA 1
ATOM 678 C C . LEU A 1 90 ? 12.252 -5.807 -1.486 1.00 96.75 90 LEU A C 1
ATOM 680 O O . LEU A 1 90 ? 11.383 -6.479 -0.924 1.00 96.75 90 LEU A O 1
ATOM 684 N N . ILE A 1 91 ? 13.380 -5.434 -0.875 1.00 96.06 91 ILE A N 1
ATOM 685 C CA . ILE A 1 91 ? 13.716 -5.796 0.510 1.00 96.06 91 ILE A CA 1
ATOM 686 C C . ILE A 1 91 ? 12.659 -5.267 1.484 1.00 96.06 91 ILE A C 1
ATOM 688 O O . ILE A 1 91 ? 12.242 -5.990 2.388 1.00 96.06 91 ILE A O 1
ATOM 692 N N . GLU A 1 92 ? 12.205 -4.024 1.307 1.00 94.50 92 GLU A N 1
ATOM 693 C CA . GLU A 1 92 ? 11.165 -3.416 2.142 1.00 94.50 92 GLU A CA 1
ATOM 694 C C . GLU A 1 92 ? 9.857 -4.219 2.087 1.00 94.50 92 GLU A C 1
ATOM 696 O O . GLU A 1 92 ? 9.276 -4.516 3.130 1.00 94.50 92 GLU A O 1
ATOM 701 N N . CYS A 1 93 ? 9.424 -4.621 0.887 1.00 94.88 93 CYS A N 1
ATOM 702 C CA . CYS A 1 93 ? 8.197 -5.396 0.699 1.00 94.88 93 CYS A CA 1
ATOM 703 C C . CYS A 1 93 ? 8.267 -6.736 1.431 1.00 94.88 93 CYS A C 1
ATOM 705 O O . CYS A 1 93 ? 7.374 -7.054 2.214 1.00 94.88 93 CYS A O 1
ATOM 707 N N . VAL A 1 94 ? 9.360 -7.482 1.233 1.00 94.62 94 VAL A N 1
ATOM 708 C CA . VAL A 1 94 ? 9.563 -8.787 1.875 1.00 94.62 94 VAL A CA 1
ATOM 709 C C . VAL A 1 94 ? 9.647 -8.639 3.395 1.00 94.62 94 VAL A C 1
ATOM 711 O O . VAL A 1 94 ? 8.985 -9.381 4.117 1.00 94.62 94 VAL A O 1
ATOM 714 N N . ARG A 1 95 ? 10.402 -7.649 3.893 1.00 95.69 95 ARG A N 1
ATOM 715 C CA . ARG A 1 95 ? 10.558 -7.398 5.335 1.00 95.69 95 ARG A CA 1
ATOM 716 C C . ARG A 1 95 ? 9.234 -7.052 6.015 1.00 95.69 95 ARG A C 1
ATOM 718 O O . ARG A 1 95 ? 9.040 -7.411 7.172 1.00 95.69 95 ARG A O 1
ATOM 725 N N . LEU A 1 96 ? 8.348 -6.343 5.317 1.00 95.25 96 LEU A N 1
ATOM 726 C CA . LEU A 1 96 ? 7.054 -5.900 5.838 1.00 95.25 96 LEU A CA 1
ATOM 727 C C . LEU A 1 96 ? 5.897 -6.858 5.519 1.00 95.25 96 LEU A C 1
ATOM 729 O O . LEU A 1 96 ? 4.767 -6.555 5.891 1.00 95.25 96 LEU A O 1
ATOM 733 N N . GLY A 1 97 ? 6.156 -7.990 4.857 1.00 94.19 97 GLY A N 1
ATOM 734 C CA . GLY A 1 97 ? 5.151 -9.025 4.590 1.00 94.19 97 GLY A CA 1
ATOM 735 C C . GLY A 1 97 ? 4.214 -8.736 3.414 1.00 94.19 97 GLY A C 1
ATOM 736 O O . GLY A 1 97 ? 3.123 -9.296 3.359 1.00 94.19 97 GLY A O 1
ATOM 737 N N . SER A 1 98 ? 4.613 -7.874 2.476 1.00 95.81 98 SER A N 1
ATOM 738 C CA . SER A 1 98 ? 3.858 -7.579 1.252 1.00 95.81 98 SER A CA 1
ATOM 739 C C . SER A 1 98 ? 4.491 -8.241 0.031 1.00 95.81 98 SER A C 1
ATOM 741 O O . SER A 1 98 ? 5.709 -8.417 -0.027 1.00 95.81 98 SER A O 1
ATOM 743 N N . LYS A 1 99 ? 3.683 -8.586 -0.976 1.00 96.94 99 LYS A N 1
ATOM 744 C CA . LYS A 1 99 ? 4.167 -9.245 -2.194 1.00 96.94 99 LYS A CA 1
ATOM 745 C C . LYS A 1 99 ? 4.676 -8.223 -3.224 1.00 96.94 99 LYS A C 1
ATOM 747 O O . LYS A 1 99 ? 3.867 -7.455 -3.749 1.00 96.94 99 LYS A O 1
ATOM 752 N N . PRO A 1 100 ? 5.978 -8.206 -3.562 1.00 97.12 100 PRO A N 1
ATOM 753 C CA . PRO A 1 100 ? 6.482 -7.328 -4.607 1.00 97.12 100 PRO A CA 1
ATOM 754 C C . PRO A 1 100 ? 6.194 -7.882 -6.009 1.00 97.12 100 PRO A C 1
ATOM 756 O O . PRO A 1 100 ? 6.2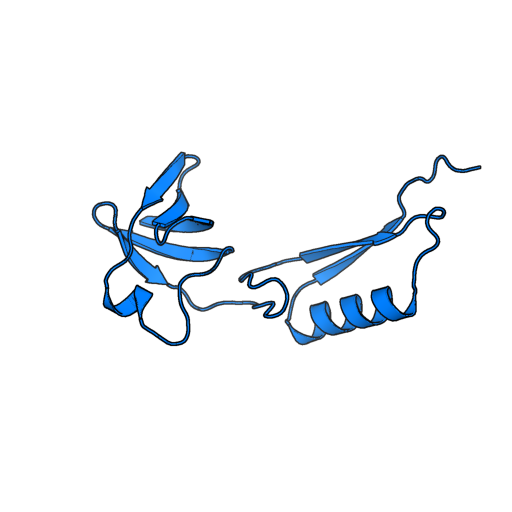31 -9.093 -6.233 1.00 97.12 100 PRO A O 1
ATOM 759 N N . TYR A 1 101 ? 5.993 -6.978 -6.963 1.00 97.94 101 TYR A N 1
ATOM 760 C CA . TYR A 1 101 ? 5.975 -7.252 -8.398 1.00 97.94 101 TYR A CA 1
ATOM 761 C C . TYR A 1 101 ? 6.868 -6.241 -9.116 1.00 97.94 101 TYR A C 1
ATOM 763 O O . TYR A 1 101 ? 6.854 -5.063 -8.767 1.00 97.94 101 TYR A O 1
ATOM 771 N N . ILE A 1 102 ? 7.623 -6.689 -10.119 1.00 97.88 102 ILE A N 1
ATOM 772 C CA . ILE A 1 102 ? 8.308 -5.794 -11.057 1.00 97.88 102 ILE A CA 1
ATOM 773 C C . ILE A 1 102 ? 7.443 -5.678 -12.307 1.00 97.88 102 ILE A C 1
ATOM 775 O O . ILE A 1 102 ? 7.156 -6.687 -12.950 1.00 97.88 102 ILE A O 1
ATOM 779 N N . THR A 1 103 ? 7.055 -4.456 -12.663 1.00 98.00 103 THR A N 1
ATOM 780 C CA . THR A 1 103 ? 6.385 -4.163 -13.934 1.00 98.00 103 THR A CA 1
ATOM 781 C C . THR A 1 103 ? 7.317 -3.345 -14.810 1.00 98.00 103 THR A C 1
ATOM 783 O O . THR A 1 103 ? 7.657 -2.215 -14.466 1.00 98.00 103 THR A O 1
ATOM 786 N N . VAL A 1 104 ? 7.709 -3.900 -15.955 1.00 96.44 104 VAL A N 1
ATOM 787 C CA . VAL A 1 104 ? 8.409 -3.144 -16.997 1.00 96.44 104 VAL A CA 1
ATOM 788 C C . VAL A 1 104 ? 7.358 -2.404 -17.819 1.00 96.44 104 VAL A C 1
ATOM 790 O O . VAL A 1 104 ? 6.472 -3.027 -18.396 1.00 96.44 104 VAL A O 1
ATOM 793 N N . ASN A 1 105 ? 7.426 -1.078 -17.823 1.00 96.25 105 ASN A N 1
ATOM 794 C CA . ASN A 1 105 ? 6.544 -0.195 -18.578 1.00 96.25 105 ASN A CA 1
ATOM 795 C C . ASN A 1 105 ? 7.313 0.497 -19.716 1.00 96.25 105 ASN A C 1
ATOM 797 O O . ASN A 1 105 ? 8.540 0.422 -19.779 1.00 96.25 105 ASN A O 1
ATOM 801 N N . LYS A 1 106 ? 6.587 1.204 -20.592 1.00 95.88 106 LYS A N 1
ATOM 802 C CA . LYS A 1 106 ? 7.106 1.844 -21.810 1.00 95.88 106 LYS A CA 1
ATOM 803 C C . LYS A 1 106 ? 7.829 0.852 -22.725 1.00 95.88 106 LYS A C 1
ATOM 805 O O . LYS A 1 106 ? 8.899 1.137 -23.244 1.00 95.88 106 LYS A O 1
ATOM 810 N N . CYS A 1 107 ? 7.275 -0.349 -22.882 1.00 92.56 107 CYS A N 1
ATOM 811 C CA . CYS A 1 107 ? 7.854 -1.388 -23.743 1.00 92.56 107 CYS A CA 1
ATOM 812 C C . CYS A 1 107 ? 7.746 -1.063 -25.243 1.00 92.56 107 CYS A C 1
ATOM 814 O O . CYS A 1 107 ? 8.264 -1.804 -26.067 1.00 92.56 107 CYS A O 1
ATOM 816 N N . ASP A 1 108 ? 7.050 0.019 -25.585 1.00 94.44 108 ASP A N 1
ATOM 817 C CA . ASP A 1 108 ? 6.987 0.627 -26.911 1.00 94.44 108 ASP A CA 1
ATOM 818 C C . ASP A 1 108 ? 8.236 1.455 -27.258 1.00 94.44 108 ASP A C 1
ATOM 820 O O . ASP A 1 108 ? 8.410 1.829 -28.417 1.00 94.44 108 ASP A O 1
ATOM 824 N N . PHE A 1 109 ? 9.119 1.715 -26.285 1.00 78.38 109 PHE A N 1
ATOM 825 C CA . PHE A 1 109 ? 10.449 2.252 -26.562 1.00 78.38 109 PHE A CA 1
ATOM 826 C C . PHE A 1 109 ? 11.253 1.214 -27.359 1.00 78.38 109 PHE A C 1
AT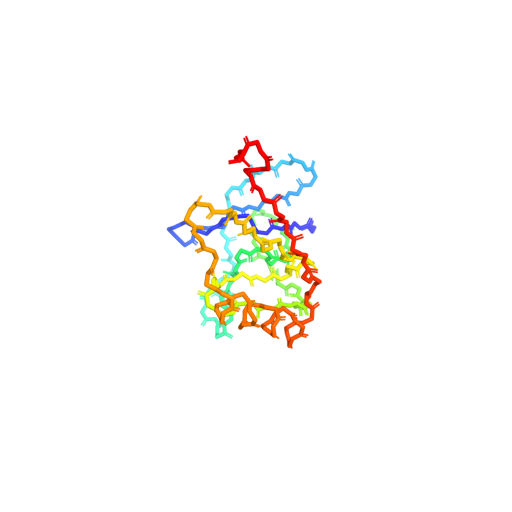OM 828 O O . PHE A 1 109 ? 11.598 0.156 -26.830 1.00 78.38 109 PHE A O 1
ATOM 835 N N . GLY A 1 110 ? 11.488 1.517 -28.639 1.00 59.62 110 GLY A 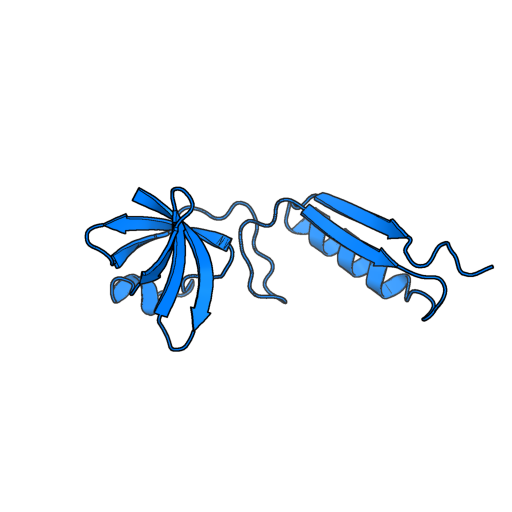N 1
ATOM 836 C CA . GLY A 1 110 ? 12.302 0.723 -29.565 1.00 59.62 110 GLY A CA 1
ATOM 837 C C . GLY A 1 110 ? 13.797 0.876 -29.336 1.00 59.62 110 GLY A C 1
ATOM 838 O O . GLY A 1 110 ? 14.230 2.006 -29.015 1.00 59.62 110 GLY A O 1
#

Radius of gyration: 17.38 Å; chains: 1; bounding box: 43×27×52 Å

pLDDT: mean 91.04, std 8.73, range [47.75, 98.0]

Sequence (110 aa):
MKCVVTAVEGGKYKVLGCGEELFVSAKGNLKIKNGAIKVGDEVELSDGVITNVYERKTFFPRINVANIDCVNIVIAPEPAPDYLLVDKMLIECVRLGSKPYITVNKCDFG

Secondary structure (DSSP, 8-state):
-EEEEEEEETTEEEEEETTEEEEEEE-HHHHHSSS---BT-EEEEETTEEEEEPPPS-EETTTTEE---EEEEEE-SSSPP-HHHHHHHHHHHHHTT-EEEEEE--TT--